Protein AF-A0A1Y0CBQ8-F1 (afdb_monomer)

Structure (mmCIF, N/CA/C/O backbone):
data_AF-A0A1Y0CBQ8-F1
#
_entry.id   AF-A0A1Y0CBQ8-F1
#
loop_
_atom_site.group_PDB
_atom_site.id
_atom_site.type_symbol
_atom_site.label_atom_id
_atom_site.label_alt_id
_atom_site.label_comp_id
_atom_site.label_asym_id
_atom_site.label_entity_id
_atom_site.label_seq_id
_atom_site.pdbx_PDB_ins_code
_atom_site.Cartn_x
_atom_site.Cartn_y
_atom_site.Cartn_z
_atom_site.occupancy
_atom_site.B_iso_or_equiv
_atom_site.auth_seq_id
_atom_site.auth_comp_id
_atom_site.auth_asym_id
_atom_site.auth_atom_id
_atom_site.pdbx_PDB_model_num
ATOM 1 N N . MET A 1 1 ? -32.788 -33.134 139.246 1.00 42.62 1 MET A N 1
ATOM 2 C CA . MET A 1 1 ? -31.757 -33.935 138.553 1.00 42.62 1 MET A CA 1
ATOM 3 C C . MET A 1 1 ? -32.068 -33.862 137.052 1.00 42.62 1 MET A C 1
ATOM 5 O O . MET A 1 1 ? -32.848 -34.659 136.565 1.00 42.62 1 MET A O 1
ATOM 9 N N . THR A 1 2 ? -31.920 -32.692 136.417 1.00 48.72 2 THR A N 1
ATOM 10 C CA . THR A 1 2 ? -30.769 -32.247 135.588 1.00 48.72 2 THR A CA 1
ATOM 11 C C . THR A 1 2 ? -30.453 -33.181 134.414 1.00 48.72 2 THR A C 1
ATOM 13 O O . THR A 1 2 ? -29.725 -34.152 134.584 1.00 48.72 2 THR A O 1
ATOM 16 N N . ASN A 1 3 ? -30.961 -32.842 133.225 1.00 46.06 3 ASN A N 1
ATOM 17 C CA . ASN A 1 3 ? -30.501 -33.356 131.930 1.00 46.06 3 ASN A CA 1
ATOM 18 C C . ASN A 1 3 ? -29.882 -32.155 131.169 1.00 46.06 3 ASN A C 1
ATOM 20 O O . ASN A 1 3 ? -30.511 -31.091 131.182 1.00 46.06 3 ASN A O 1
ATOM 24 N N . PRO A 1 4 ? -28.661 -32.235 130.606 1.00 65.94 4 PRO A N 1
ATOM 25 C CA . PRO A 1 4 ? -27.958 -31.065 130.074 1.00 65.94 4 PRO A CA 1
ATOM 26 C C . PRO A 1 4 ? -28.377 -30.721 128.628 1.00 65.94 4 PRO A C 1
ATOM 28 O O . PRO A 1 4 ? -28.855 -31.594 127.902 1.00 65.94 4 PRO A O 1
ATOM 31 N N . PRO A 1 5 ? -28.190 -29.465 128.175 1.00 56.53 5 PRO A N 1
ATOM 32 C CA . PRO A 1 5 ? -28.502 -29.062 126.806 1.00 56.53 5 PRO A CA 1
ATOM 33 C C . PRO A 1 5 ? -27.445 -29.572 125.811 1.00 56.53 5 PRO A C 1
ATOM 35 O O . PRO A 1 5 ? -26.252 -29.280 125.932 1.00 56.53 5 PRO A O 1
ATOM 38 N N . GLY A 1 6 ? -27.895 -30.325 124.805 1.00 56.72 6 GLY A N 1
ATOM 39 C CA . GLY A 1 6 ? -27.060 -30.796 123.701 1.00 56.72 6 GLY A CA 1
ATOM 40 C C . GLY A 1 6 ? -26.552 -29.639 122.838 1.00 56.72 6 GLY A C 1
ATOM 41 O O . GLY A 1 6 ? -27.334 -28.829 122.346 1.00 56.72 6 GLY A O 1
ATOM 42 N N . HIS A 1 7 ? -25.233 -29.571 122.660 1.00 60.69 7 HIS A N 1
ATOM 43 C CA . HIS A 1 7 ? -24.574 -28.690 121.698 1.00 60.69 7 HIS A CA 1
ATOM 44 C C . HIS A 1 7 ? -24.676 -29.299 120.293 1.00 60.69 7 HIS A C 1
ATOM 46 O O . HIS A 1 7 ? -24.207 -30.416 120.077 1.00 60.69 7 HIS A O 1
ATOM 52 N N . TYR A 1 8 ? -25.239 -28.565 119.332 1.00 65.19 8 TYR A N 1
ATOM 53 C CA . TYR A 1 8 ? -25.130 -28.908 117.911 1.00 65.19 8 TYR A CA 1
ATOM 54 C C . TYR A 1 8 ? -23.895 -28.224 117.300 1.00 65.19 8 TYR A C 1
ATOM 56 O O . TYR A 1 8 ? -23.675 -27.040 117.566 1.00 65.19 8 TYR A O 1
ATOM 64 N N . PRO A 1 9 ? -23.088 -28.921 116.479 1.00 73.06 9 PRO A N 1
ATOM 65 C CA . PRO A 1 9 ? -22.001 -28.289 115.737 1.00 73.06 9 PRO A CA 1
ATOM 66 C C . PRO A 1 9 ? -22.543 -27.430 114.576 1.00 73.06 9 PRO A C 1
ATOM 68 O O . PRO A 1 9 ? -23.623 -27.720 114.051 1.00 73.06 9 PRO A O 1
ATOM 71 N N . PRO A 1 10 ? -21.814 -26.382 114.147 1.00 73.44 10 PRO A N 1
ATOM 72 C CA . PRO A 1 10 ? -22.221 -25.564 113.01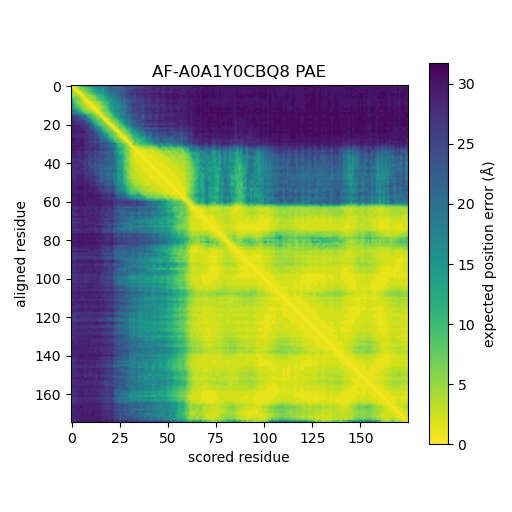0 1.00 73.44 10 PRO A CA 1
ATOM 73 C C . PRO A 1 10 ? -22.143 -26.357 111.691 1.00 73.44 10 PRO A C 1
ATOM 75 O O . PRO A 1 10 ? -21.278 -27.226 111.543 1.00 73.44 10 PRO A O 1
ATOM 78 N N . PRO A 1 11 ? -23.024 -26.065 110.716 1.00 74.31 11 PRO A N 1
ATOM 79 C CA . PRO A 1 11 ? -23.009 -26.729 109.418 1.00 74.31 11 PRO A CA 1
ATOM 80 C C . PRO A 1 11 ? -21.751 -26.364 108.602 1.00 74.31 11 PRO A C 1
ATOM 82 O O . PRO A 1 11 ? -21.227 -25.255 108.740 1.00 74.31 11 PRO A O 1
ATOM 85 N N . PRO A 1 12 ? -21.264 -27.271 107.735 1.00 71.12 12 PRO A N 1
ATOM 86 C CA . PRO A 1 12 ? -20.087 -27.029 106.905 1.00 71.12 12 PRO A CA 1
ATOM 87 C C . PRO A 1 12 ? -20.349 -25.937 105.849 1.00 71.12 12 PRO A C 1
ATOM 89 O O . PRO A 1 12 ? -21.467 -25.841 105.333 1.00 71.12 12 PRO A O 1
ATOM 92 N N . PRO A 1 13 ? -19.336 -25.126 105.483 1.00 63.75 13 PRO A N 1
ATOM 93 C CA . PRO A 1 13 ? -19.484 -24.125 104.433 1.00 63.75 13 PRO A CA 1
ATOM 94 C C . PRO A 1 13 ? -19.727 -24.800 103.078 1.00 63.75 13 PRO A C 1
ATOM 96 O O . PRO A 1 13 ? -19.033 -25.748 102.706 1.00 63.75 13 PRO A O 1
ATOM 99 N N . GLN A 1 14 ? -20.722 -24.308 102.337 1.00 63.41 14 GLN A N 1
ATOM 100 C CA . GLN A 1 14 ? -21.004 -24.795 100.988 1.00 63.41 14 GLN A CA 1
ATOM 101 C C . GLN A 1 14 ? -19.928 -24.307 100.006 1.00 63.41 14 GLN A C 1
ATOM 103 O O . GLN A 1 14 ? -19.569 -23.126 100.040 1.00 63.41 14 GLN A O 1
ATOM 108 N N . PRO A 1 15 ? -19.406 -25.181 99.128 1.00 53.81 15 PRO A N 1
ATOM 109 C CA . PRO A 1 15 ? -18.443 -24.790 98.116 1.00 53.81 15 PRO A CA 1
ATOM 110 C C . PRO A 1 15 ? -19.165 -24.197 96.896 1.00 53.81 15 PRO A C 1
ATOM 112 O O . PRO A 1 15 ? -20.266 -24.619 96.556 1.00 53.81 15 PRO A O 1
ATOM 115 N N . TYR A 1 16 ? -18.473 -23.287 96.210 1.00 55.16 16 TYR A N 1
ATOM 116 C CA . TYR A 1 16 ? -18.811 -22.648 94.930 1.00 55.16 16 TYR A CA 1
ATOM 117 C C . TYR A 1 16 ? -19.678 -21.382 94.954 1.00 55.16 16 TYR A C 1
ATOM 119 O O . TYR A 1 16 ? -20.855 -21.363 94.606 1.00 55.16 16 TYR A O 1
ATOM 127 N N . SER A 1 17 ? -18.977 -20.265 95.145 1.00 55.75 17 SER A N 1
ATOM 128 C CA . SER A 1 17 ? -19.042 -19.163 94.184 1.00 55.75 17 SER A CA 1
ATOM 129 C C . SER A 1 17 ? -18.701 -19.692 92.780 1.00 55.75 17 SER A C 1
ATOM 131 O O . SER A 1 17 ? -17.581 -20.141 92.553 1.00 55.75 17 SER A O 1
ATOM 133 N N . ALA A 1 18 ? -19.646 -19.645 91.845 1.00 51.25 18 ALA A N 1
ATOM 134 C CA . ALA A 1 18 ? -19.373 -19.692 90.408 1.00 51.25 18 ALA A CA 1
ATOM 135 C C . ALA A 1 18 ? -20.158 -18.531 89.784 1.00 51.25 18 ALA A C 1
ATOM 137 O O . ALA A 1 18 ? -21.381 -18.555 89.726 1.00 51.25 18 ALA A O 1
ATOM 138 N N . GLU A 1 19 ? -19.538 -17.367 89.663 1.00 44.97 19 GLU A N 1
ATOM 139 C CA . GLU A 1 19 ? -18.725 -16.936 88.521 1.00 44.97 19 GLU A CA 1
ATOM 140 C C . GLU A 1 19 ? -19.579 -16.099 87.566 1.00 44.97 19 GLU A C 1
ATOM 142 O O . GLU A 1 19 ? -20.657 -16.485 87.116 1.00 44.97 19 GLU A O 1
ATOM 147 N N . SER A 1 20 ? -19.092 -14.884 87.357 1.00 52.38 20 SER A N 1
ATOM 148 C CA . SER A 1 20 ? -19.670 -13.803 86.577 1.00 52.38 20 SER A CA 1
ATOM 149 C C . SER A 1 20 ? -20.229 -14.270 85.234 1.00 52.38 20 SER A C 1
ATOM 151 O O . SER A 1 20 ? -19.598 -15.012 84.479 1.00 52.38 20 SER A O 1
ATOM 153 N N . GLY A 1 21 ? -21.426 -13.770 84.920 1.00 45.53 21 GLY A N 1
ATOM 154 C CA . GLY A 1 21 ? -22.077 -13.960 83.634 1.00 45.53 21 GLY A CA 1
ATOM 155 C C . GLY A 1 21 ? -21.115 -13.691 82.481 1.00 45.53 21 GLY A C 1
ATOM 156 O O . GLY A 1 21 ? -20.672 -12.564 82.254 1.00 45.53 21 GLY A O 1
ATOM 157 N N . ARG A 1 22 ? -20.811 -14.745 81.725 1.00 48.84 22 ARG A N 1
ATOM 158 C CA . ARG A 1 22 ? -20.214 -14.624 80.401 1.00 48.84 22 ARG A CA 1
ATOM 159 C C . ARG A 1 22 ? -21.238 -13.913 79.523 1.00 48.84 22 ARG A C 1
ATOM 161 O O . ARG A 1 22 ? -22.195 -14.532 79.062 1.00 48.84 22 ARG A O 1
ATOM 168 N N . PHE A 1 23 ? -21.051 -12.616 79.294 1.00 54.88 23 PHE A N 1
ATOM 169 C CA . PHE A 1 23 ? -21.716 -11.933 78.193 1.00 54.88 23 PHE A CA 1
ATOM 170 C C . PHE A 1 23 ? -21.270 -12.627 76.908 1.00 54.88 23 PHE A C 1
ATOM 172 O O . PHE A 1 23 ? -20.135 -12.462 76.462 1.00 54.88 23 PHE A O 1
ATOM 179 N N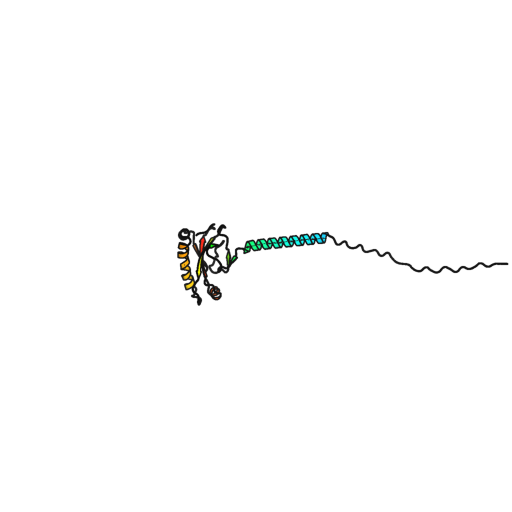 . ALA A 1 24 ? -22.145 -13.457 76.344 1.00 57.66 24 ALA A N 1
ATOM 180 C CA . ALA A 1 24 ? -21.944 -14.004 75.018 1.00 57.66 24 ALA A CA 1
ATOM 181 C C . ALA A 1 24 ? -21.765 -12.822 74.058 1.00 57.66 24 ALA A C 1
ATOM 183 O O . ALA A 1 24 ? -22.679 -12.015 73.869 1.00 57.66 24 ALA A O 1
ATOM 184 N N . SER A 1 25 ? -20.571 -12.682 73.485 1.00 60.00 25 SER A N 1
ATOM 185 C CA . SER A 1 25 ? -20.324 -11.723 72.420 1.00 60.00 25 SER A CA 1
ATOM 186 C C . SER A 1 25 ? -21.266 -12.059 71.263 1.00 60.00 25 SER A C 1
ATOM 188 O O . SER A 1 25 ? -21.217 -13.147 70.690 1.00 60.00 25 SER A O 1
ATOM 190 N N . GLN A 1 26 ? -22.179 -11.135 70.953 1.00 58.09 26 GLN A N 1
ATOM 191 C CA . GLN A 1 26 ? -23.097 -11.271 69.825 1.00 58.09 26 GLN A CA 1
ATOM 192 C C . GLN A 1 26 ? -22.279 -11.554 68.550 1.00 58.09 26 GLN A C 1
ATOM 194 O O . GLN A 1 26 ? -21.336 -10.808 68.258 1.00 58.09 26 GLN A O 1
ATOM 199 N N . PRO A 1 27 ? -22.600 -12.605 67.775 1.00 53.97 27 PRO A N 1
ATOM 200 C CA . PRO A 1 27 ? -21.877 -12.896 66.548 1.00 53.97 27 PRO A CA 1
ATOM 201 C C . PRO A 1 27 ? -22.067 -11.723 65.580 1.00 53.97 27 PRO A C 1
ATOM 203 O O . PRO A 1 27 ? -23.192 -11.397 65.200 1.00 53.97 27 PRO A O 1
ATOM 206 N N . LYS A 1 28 ? -20.970 -11.065 65.172 1.00 60.00 28 LYS A N 1
ATOM 207 C CA . LYS A 1 28 ? -21.001 -10.016 64.138 1.00 60.00 28 LYS A CA 1
ATOM 208 C C . LYS A 1 28 ? -21.639 -10.597 62.870 1.00 60.00 28 LYS A C 1
ATOM 210 O O . LYS A 1 28 ? -21.018 -11.383 62.154 1.00 60.00 28 LYS A O 1
ATOM 215 N N . LYS A 1 29 ? -22.884 -10.202 62.592 1.00 59.34 29 LYS A N 1
ATOM 216 C CA . LYS A 1 29 ? -23.650 -10.560 61.392 1.00 59.34 29 LYS A CA 1
ATOM 217 C C . LYS A 1 29 ? -22.868 -10.088 60.157 1.00 59.34 29 LYS A C 1
ATOM 219 O O . LYS A 1 29 ? -22.865 -8.898 59.853 1.00 59.34 29 LYS A O 1
ATOM 224 N N . LYS A 1 30 ? -22.160 -10.997 59.467 1.00 58.84 30 LYS A N 1
ATOM 225 C CA . LYS A 1 30 ? -21.485 -10.711 58.183 1.00 58.84 30 LYS A CA 1
ATOM 226 C C . LYS A 1 30 ? -22.532 -10.149 57.215 1.00 58.84 30 LYS A C 1
ATOM 228 O O . LYS A 1 30 ? -23.443 -10.874 56.818 1.00 58.84 30 LYS A O 1
ATOM 233 N N . SER A 1 31 ? -22.451 -8.855 56.900 1.00 64.81 31 SER A N 1
ATOM 234 C CA . SER A 1 31 ? -23.509 -8.165 56.162 1.00 64.81 31 SER A CA 1
ATOM 235 C C . SER A 1 31 ? -23.576 -8.679 54.719 1.00 64.81 31 SER A C 1
ATOM 237 O O . SER A 1 31 ? -22.584 -8.705 53.990 1.00 64.81 31 SER A O 1
ATOM 239 N N . SER A 1 32 ? -24.766 -9.107 54.292 1.00 68.00 32 SER A N 1
ATOM 240 C CA . SER A 1 32 ? -25.062 -9.441 52.892 1.00 68.00 32 SER A CA 1
ATOM 241 C C . SER A 1 32 ? -24.816 -8.251 51.961 1.00 68.00 32 SER A C 1
ATOM 243 O O . SER A 1 32 ? -24.505 -8.449 50.791 1.00 68.00 32 SER A O 1
ATOM 245 N N . ALA A 1 33 ? -24.880 -7.029 52.498 1.00 77.50 33 ALA A N 1
ATOM 246 C CA . ALA A 1 33 ? -24.547 -5.790 51.808 1.00 77.50 33 ALA A CA 1
ATOM 247 C C . ALA A 1 33 ? -23.116 -5.794 51.252 1.00 77.50 33 ALA A C 1
ATOM 249 O O . ALA A 1 33 ? -22.924 -5.379 50.118 1.00 77.50 33 ALA A O 1
ATOM 250 N N . LEU A 1 34 ? -22.128 -6.336 51.979 1.00 83.50 34 LEU A N 1
ATOM 251 C CA . LEU A 1 34 ? -20.758 -6.428 51.462 1.00 83.50 34 LEU A CA 1
ATOM 252 C C . LEU A 1 34 ? -20.675 -7.365 50.247 1.00 83.50 34 LEU A C 1
ATOM 254 O O . LEU A 1 34 ? -19.961 -7.073 49.295 1.00 83.50 34 LEU A O 1
ATOM 258 N N . LYS A 1 35 ? -21.445 -8.463 50.241 1.00 88.31 35 LYS A N 1
ATOM 259 C CA . LYS A 1 35 ? -21.518 -9.369 49.084 1.00 88.31 35 LYS A CA 1
ATOM 260 C C . LYS A 1 35 ? -22.161 -8.684 47.880 1.00 88.31 35 LYS A C 1
ATOM 262 O O . LYS A 1 35 ? -21.628 -8.787 46.785 1.00 88.31 35 LYS A O 1
ATOM 267 N N . TRP A 1 36 ? -23.260 -7.959 48.086 1.00 91.06 36 TRP A N 1
ATOM 268 C CA . TRP A 1 36 ? -23.915 -7.202 47.017 1.00 91.06 36 TRP A CA 1
ATOM 269 C C . TRP A 1 36 ? -23.030 -6.080 46.472 1.00 91.06 36 TRP A C 1
ATOM 271 O O . TRP A 1 36 ? -22.944 -5.930 45.260 1.00 91.06 36 TRP A O 1
ATOM 281 N N . ILE A 1 37 ? -22.304 -5.361 47.335 1.00 92.31 37 ILE A N 1
ATOM 282 C CA . ILE A 1 37 ? -21.330 -4.344 46.916 1.00 92.31 37 ILE A CA 1
ATOM 283 C C . ILE A 1 37 ? -20.237 -4.977 46.056 1.00 92.31 37 ILE A C 1
ATOM 285 O O . ILE A 1 37 ? -19.952 -4.457 44.986 1.00 92.31 37 ILE A O 1
ATOM 289 N N . LEU A 1 38 ? -19.665 -6.113 46.471 1.00 93.38 38 LEU A N 1
ATOM 290 C CA . LEU A 1 38 ? -18.634 -6.809 45.694 1.00 93.38 38 LEU A CA 1
ATOM 291 C C . LEU A 1 38 ? -19.162 -7.346 44.356 1.00 93.38 38 LEU A C 1
ATOM 293 O O . LEU A 1 38 ? -18.449 -7.268 43.361 1.00 93.38 38 LEU A O 1
ATOM 297 N N . ILE A 1 39 ? -20.402 -7.846 44.308 1.00 94.50 39 ILE A N 1
ATOM 298 C CA . ILE A 1 39 ? -21.045 -8.286 43.058 1.00 94.50 39 ILE A CA 1
ATOM 299 C C . ILE A 1 39 ? -21.240 -7.097 42.116 1.00 94.50 39 ILE A C 1
ATOM 301 O O . ILE A 1 39 ? -20.870 -7.185 40.951 1.00 94.50 39 ILE A O 1
ATOM 305 N N . VAL A 1 40 ? -21.769 -5.976 42.610 1.00 95.62 40 VAL A N 1
ATOM 306 C CA . VAL A 1 40 ? -21.955 -4.763 41.800 1.00 95.62 40 VAL A CA 1
ATOM 307 C C . VAL A 1 40 ? -20.609 -4.239 41.303 1.00 95.62 40 VAL A C 1
ATOM 309 O O . VAL A 1 40 ? -20.482 -3.946 40.120 1.00 95.62 40 VAL A O 1
ATOM 312 N N . LEU A 1 41 ? -19.585 -4.193 42.159 1.00 95.81 41 LEU A N 1
ATOM 313 C CA . LEU A 1 41 ? -18.227 -3.803 41.767 1.00 95.81 41 LEU A CA 1
ATOM 314 C C . LEU A 1 41 ? -17.666 -4.722 40.679 1.00 95.81 41 LEU A C 1
ATOM 316 O O . LEU A 1 41 ? -17.146 -4.232 39.683 1.00 95.81 41 LEU A O 1
ATOM 320 N N . ALA A 1 42 ? -17.814 -6.040 40.831 1.00 95.50 42 ALA A N 1
ATOM 321 C CA . ALA A 1 42 ? -17.372 -7.004 39.831 1.00 95.50 42 ALA A CA 1
ATOM 322 C C . ALA A 1 42 ? -18.103 -6.813 38.493 1.00 95.50 42 ALA A C 1
ATOM 324 O O . ALA A 1 42 ? -17.460 -6.795 37.449 1.00 95.50 42 ALA A O 1
ATOM 325 N N . VAL A 1 43 ? -19.423 -6.604 38.514 1.00 96.62 43 VAL A N 1
ATOM 326 C CA . VAL A 1 43 ? -20.213 -6.331 37.303 1.00 96.62 43 VAL A CA 1
ATOM 327 C C . VAL A 1 43 ? -19.765 -5.030 36.640 1.00 96.62 43 VAL A C 1
ATOM 329 O O . VAL A 1 43 ? -19.546 -5.016 35.434 1.00 96.62 43 VAL A O 1
ATOM 332 N N . VAL A 1 44 ? -19.563 -3.955 37.406 1.00 97.19 44 VAL A N 1
ATOM 333 C CA . VAL A 1 44 ? -19.081 -2.669 36.878 1.00 97.19 44 VAL A CA 1
ATOM 334 C C . VAL A 1 44 ? -17.702 -2.819 36.238 1.00 97.19 44 VAL A C 1
ATOM 336 O O . VAL A 1 44 ? -17.488 -2.313 35.140 1.00 97.19 44 VAL A O 1
ATOM 339 N N . VAL A 1 45 ? -16.784 -3.553 36.874 1.00 97.06 45 VAL A N 1
ATOM 340 C CA . VAL A 1 45 ? -15.456 -3.831 36.310 1.00 97.06 45 VAL A CA 1
ATOM 341 C C . VAL A 1 45 ? -15.573 -4.630 35.012 1.00 97.06 45 VAL A C 1
ATOM 343 O O . VAL A 1 45 ? -14.952 -4.261 34.022 1.00 97.06 45 VAL A O 1
ATOM 346 N N . VAL A 1 46 ? -16.400 -5.677 34.974 1.00 97.19 46 VAL A N 1
ATOM 347 C CA . VAL A 1 46 ? -16.616 -6.479 33.758 1.00 97.19 46 VAL A CA 1
ATOM 348 C C . VAL A 1 46 ? -17.201 -5.629 32.630 1.00 97.19 46 VAL A C 1
ATOM 350 O O . VAL A 1 46 ? -16.722 -5.710 31.502 1.00 97.19 46 VAL A O 1
ATOM 353 N N . VAL A 1 47 ? -18.188 -4.778 32.921 1.00 97.31 47 VAL A N 1
ATOM 354 C CA . VAL A 1 47 ? -18.785 -3.866 31.933 1.00 97.31 47 VAL A CA 1
ATOM 355 C C . VAL A 1 47 ? -17.758 -2.854 31.430 1.00 97.31 47 VAL A C 1
ATOM 357 O O . VAL A 1 47 ? -17.660 -2.644 30.224 1.00 97.31 47 VAL A O 1
ATOM 360 N N . ALA A 1 48 ? -16.954 -2.265 32.318 1.00 96.50 48 ALA A N 1
ATOM 361 C CA . ALA A 1 48 ? -15.902 -1.327 31.935 1.00 96.50 48 ALA A CA 1
ATOM 362 C C . ALA A 1 48 ? -14.837 -1.992 31.048 1.00 96.50 48 ALA A C 1
ATOM 364 O O . ALA A 1 48 ? -14.437 -1.422 30.035 1.00 96.50 48 ALA A O 1
ATOM 365 N N . VAL A 1 49 ? -14.424 -3.220 31.379 1.00 96.62 49 VAL A N 1
ATOM 366 C CA . VAL A 1 49 ? -13.480 -4.005 30.571 1.00 96.62 49 VAL A CA 1
ATOM 367 C C . VAL A 1 49 ? -14.086 -4.367 29.215 1.00 96.62 49 VAL A C 1
ATOM 369 O O . VAL A 1 49 ? -13.415 -4.221 28.197 1.00 96.62 49 VAL A O 1
ATOM 372 N N . ALA A 1 50 ? -15.352 -4.785 29.168 1.00 95.56 50 ALA A N 1
ATOM 373 C CA . ALA A 1 50 ? -16.039 -5.100 27.917 1.00 95.56 50 ALA A CA 1
ATOM 374 C C . ALA A 1 50 ? -16.187 -3.865 27.015 1.00 95.56 50 ALA A C 1
ATOM 376 O O . ALA A 1 50 ? -15.944 -3.951 25.814 1.00 95.56 50 ALA A O 1
ATOM 377 N N . ALA A 1 51 ? -16.523 -2.707 27.590 1.00 94.00 51 ALA A N 1
ATOM 378 C CA . ALA A 1 51 ? -16.594 -1.444 26.865 1.00 94.00 51 ALA A CA 1
ATOM 379 C C . ALA A 1 51 ? -15.218 -1.022 26.330 1.00 94.00 51 ALA A C 1
ATOM 381 O O . ALA A 1 51 ? -15.099 -0.675 25.158 1.00 94.00 51 ALA A O 1
ATOM 382 N N . ALA A 1 52 ? -14.166 -1.114 27.149 1.00 91.12 52 ALA A N 1
ATOM 383 C CA . ALA A 1 52 ? -12.799 -0.820 26.724 1.00 91.12 52 ALA A CA 1
ATOM 384 C C . ALA A 1 52 ? -12.330 -1.767 25.610 1.00 91.12 52 ALA A C 1
ATOM 386 O O . ALA A 1 52 ? -11.744 -1.313 24.631 1.00 91.12 52 ALA A O 1
ATOM 387 N N . ALA A 1 53 ? -12.637 -3.063 25.716 1.00 89.25 53 ALA A N 1
ATOM 388 C CA . ALA A 1 53 ? -12.353 -4.033 24.667 1.00 89.25 53 A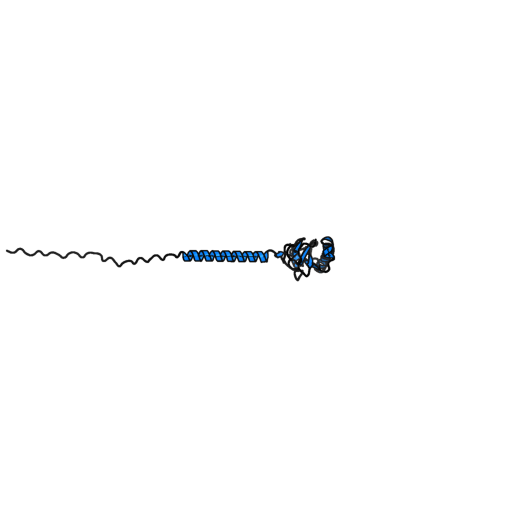LA A CA 1
ATOM 389 C C . ALA A 1 53 ? -13.115 -3.693 23.379 1.00 89.25 53 ALA A C 1
ATOM 391 O O . ALA A 1 53 ? -12.511 -3.677 22.314 1.00 89.25 53 ALA A O 1
ATOM 392 N N . ALA A 1 54 ? -14.407 -3.364 23.455 1.00 88.06 54 ALA A N 1
ATOM 393 C CA . ALA A 1 54 ? -15.191 -2.963 22.288 1.00 88.06 54 ALA A CA 1
ATOM 394 C C . ALA A 1 54 ? -14.611 -1.713 21.609 1.00 88.06 54 ALA A C 1
ATOM 396 O O . ALA A 1 54 ? -14.418 -1.725 20.398 1.00 88.06 54 ALA A O 1
ATOM 397 N N . VAL A 1 55 ? -14.265 -0.674 22.377 1.00 81.44 55 VAL A N 1
ATOM 398 C CA . VAL A 1 55 ? -13.602 0.535 21.857 1.00 81.44 55 VAL A CA 1
ATOM 399 C C . VAL A 1 55 ? -12.259 0.188 21.217 1.00 81.44 55 VAL A C 1
ATOM 401 O O . VAL A 1 55 ? -12.002 0.608 20.095 1.00 81.44 55 VAL A O 1
ATOM 404 N N . TYR A 1 56 ? -11.434 -0.625 21.880 1.00 78.19 56 TYR A N 1
ATOM 405 C CA . TYR A 1 56 ? -10.156 -1.084 21.336 1.00 78.19 56 TYR A CA 1
ATOM 406 C C . TYR A 1 56 ? -10.342 -1.818 20.007 1.00 78.19 56 TYR A C 1
ATOM 408 O O . TYR A 1 56 ? -9.689 -1.482 19.026 1.00 78.19 56 TYR A O 1
ATOM 416 N N . TYR A 1 57 ? -11.275 -2.770 19.937 1.00 76.00 57 TYR A N 1
ATOM 417 C CA . TYR A 1 57 ? -11.575 -3.468 18.693 1.00 76.00 57 TYR A CA 1
ATOM 418 C C . TYR A 1 57 ? -12.044 -2.500 17.610 1.00 76.00 57 TYR A C 1
ATOM 420 O O . TYR A 1 57 ? -11.562 -2.607 16.495 1.00 76.00 57 TYR A O 1
ATOM 428 N N . LEU A 1 58 ? -12.927 -1.548 17.913 1.00 71.25 58 LEU A N 1
ATOM 429 C CA . LEU A 1 58 ? -13.406 -0.568 16.932 1.00 71.25 58 LEU A CA 1
ATOM 430 C C . LEU A 1 58 ? -12.290 0.340 16.394 1.00 71.25 58 LEU A C 1
ATOM 432 O O . LEU A 1 58 ? -12.331 0.693 15.225 1.00 71.25 58 LEU A O 1
ATOM 436 N N . VAL A 1 59 ? -11.293 0.686 17.211 1.00 65.06 59 VAL A N 1
ATOM 437 C CA . VAL A 1 59 ? -10.153 1.520 16.790 1.00 65.06 59 VAL A CA 1
ATOM 438 C C . VAL A 1 59 ? -9.089 0.704 16.042 1.00 65.06 59 VAL A C 1
ATOM 440 O O . VAL A 1 59 ? -8.465 1.207 15.112 1.00 65.06 59 VAL A O 1
ATOM 443 N N . ASN A 1 60 ? -8.877 -0.561 16.418 1.00 63.12 60 ASN A N 1
ATOM 444 C CA . ASN A 1 60 ? -7.802 -1.400 15.879 1.00 63.12 60 ASN A CA 1
ATOM 445 C C . ASN A 1 60 ? -8.210 -2.322 14.720 1.00 63.12 60 ASN A C 1
ATOM 447 O O . ASN A 1 60 ? -7.321 -2.959 14.155 1.00 63.12 60 ASN A O 1
ATOM 451 N N . ARG A 1 61 ? -9.500 -2.428 14.360 1.00 63.06 61 ARG A N 1
ATOM 452 C CA . ARG A 1 61 ? -9.976 -3.333 13.285 1.00 63.06 61 ARG A CA 1
ATOM 453 C C . ARG A 1 61 ? -9.255 -3.149 11.956 1.00 63.06 61 ARG A C 1
ATOM 455 O O . ARG A 1 61 ? -9.133 -4.103 11.197 1.00 63.06 61 ARG A O 1
ATOM 462 N N . ASP A 1 62 ? -8.751 -1.951 11.731 1.00 69.25 62 ASP A N 1
ATOM 463 C CA . ASP A 1 62 ? -8.460 -1.471 10.396 1.00 69.25 62 ASP A CA 1
ATOM 464 C C . ASP A 1 62 ? -6.966 -1.182 10.201 1.00 69.25 62 ASP A C 1
ATOM 466 O O . ASP A 1 62 ? -6.586 -0.531 9.243 1.00 69.25 62 ASP A O 1
ATOM 470 N N . SER A 1 63 ? -6.083 -1.631 11.102 1.00 81.50 63 SER A N 1
ATOM 471 C CA . SER A 1 63 ? -4.631 -1.473 10.932 1.00 81.50 63 SER A CA 1
ATOM 472 C C . SER A 1 63 ? -4.038 -2.695 10.232 1.00 81.50 63 SER A C 1
ATOM 474 O O . SER A 1 63 ? -3.866 -3.754 10.837 1.00 81.50 63 SER A O 1
ATOM 476 N N . THR A 1 64 ? -3.717 -2.552 8.947 1.00 87.38 64 THR A N 1
ATOM 477 C CA . THR A 1 64 ? -3.128 -3.617 8.123 1.00 87.38 64 THR A CA 1
ATOM 478 C C . THR A 1 64 ? -1.669 -3.303 7.838 1.00 87.38 64 THR A C 1
ATOM 480 O O . THR A 1 64 ? -1.325 -2.154 7.568 1.00 87.38 64 THR A O 1
ATOM 483 N N . GLN A 1 65 ? -0.788 -4.308 7.880 1.00 88.19 65 GLN A N 1
ATOM 484 C CA . GLN A 1 65 ? 0.603 -4.103 7.473 1.00 88.19 65 GLN A CA 1
ATOM 485 C C . GLN A 1 65 ? 0.653 -3.616 6.023 1.00 88.19 65 GLN A C 1
ATOM 487 O O . GLN A 1 65 ? 0.009 -4.191 5.147 1.00 88.19 65 GLN A O 1
ATOM 492 N N . ALA A 1 66 ? 1.460 -2.593 5.759 1.00 87.94 66 ALA A N 1
ATOM 493 C CA . ALA A 1 66 ? 1.598 -1.993 4.431 1.00 87.94 66 ALA A CA 1
ATOM 494 C C . ALA A 1 66 ? 2.008 -3.012 3.349 1.00 87.94 66 ALA A C 1
ATOM 496 O O . ALA A 1 66 ? 1.653 -2.864 2.185 1.00 87.94 66 ALA A O 1
ATOM 497 N N . THR A 1 67 ? 2.713 -4.075 3.740 1.00 87.06 67 THR A N 1
ATOM 498 C CA . THR A 1 67 ? 3.142 -5.181 2.869 1.00 87.06 67 THR A CA 1
ATOM 499 C C . THR A 1 67 ? 2.075 -6.261 2.659 1.00 87.06 67 THR A C 1
ATOM 501 O O . THR A 1 67 ? 2.281 -7.170 1.862 1.00 87.06 67 THR A O 1
ATOM 504 N N . GLN A 1 68 ? 0.957 -6.209 3.388 1.00 89.50 68 GLN A N 1
ATOM 505 C CA . GLN A 1 68 ? -0.099 -7.228 3.362 1.00 89.50 68 GLN A CA 1
ATOM 506 C C . GLN A 1 68 ? -1.385 -6.773 2.672 1.00 89.50 68 GLN A C 1
ATOM 508 O O . GLN A 1 68 ? -2.284 -7.600 2.499 1.00 89.50 68 GLN A O 1
ATOM 513 N N . VAL A 1 69 ? -1.478 -5.501 2.282 1.00 93.38 69 VAL A N 1
ATOM 514 C CA . VAL A 1 69 ? -2.613 -5.011 1.495 1.00 93.38 69 VAL A CA 1
ATOM 515 C C . VAL A 1 69 ? -2.663 -5.680 0.128 1.00 93.38 69 VAL A C 1
ATOM 517 O O . VAL A 1 69 ? -1.640 -6.028 -0.466 1.00 93.38 69 VAL A O 1
ATOM 520 N N . LYS A 1 70 ? -3.876 -5.871 -0.371 1.00 95.31 70 LYS A N 1
ATOM 521 C CA . LYS A 1 70 ? -4.172 -6.603 -1.599 1.00 95.31 70 LYS A CA 1
ATOM 522 C C . LYS A 1 70 ? -4.962 -5.728 -2.551 1.00 95.31 70 LYS A C 1
ATOM 524 O O . LYS A 1 70 ? -5.585 -4.752 -2.147 1.00 95.31 70 LYS A O 1
ATOM 529 N N . VAL A 1 71 ? -4.964 -6.112 -3.825 1.00 96.88 71 VAL A N 1
ATOM 530 C CA . VAL A 1 71 ? -5.835 -5.490 -4.828 1.00 96.88 71 VAL A CA 1
ATOM 531 C C . VAL A 1 71 ? -7.285 -5.525 -4.341 1.00 96.88 71 VAL A C 1
ATOM 533 O O . VAL A 1 71 ? -7.782 -6.567 -3.915 1.00 96.88 71 VAL A O 1
ATOM 536 N N . GLY A 1 72 ? -7.940 -4.371 -4.399 1.00 95.06 72 GLY A N 1
ATOM 537 C CA . GLY A 1 72 ? -9.274 -4.125 -3.880 1.00 95.06 72 GLY A CA 1
ATOM 538 C C . GLY A 1 72 ? -9.309 -3.614 -2.436 1.00 95.06 72 GLY A C 1
ATOM 539 O O . GLY A 1 72 ? -10.371 -3.176 -2.007 1.00 95.06 72 GLY A O 1
ATOM 540 N N . ASP A 1 73 ? -8.229 -3.617 -1.662 1.00 96.19 73 ASP A N 1
ATOM 541 C CA . ASP A 1 73 ? -8.288 -3.021 -0.324 1.00 96.19 73 ASP A CA 1
ATOM 542 C C . ASP A 1 73 ? -8.472 -1.500 -0.429 1.00 96.19 73 ASP A C 1
ATOM 544 O O . ASP A 1 73 ? -7.778 -0.828 -1.197 1.00 96.19 73 ASP A O 1
ATOM 548 N N . CYS A 1 74 ? -9.408 -0.956 0.351 1.00 96.62 74 CYS A N 1
ATOM 549 C CA . CYS A 1 74 ? -9.654 0.481 0.428 1.00 96.62 74 CYS A CA 1
ATOM 550 C C . CYS A 1 74 ? -9.020 1.061 1.684 1.00 96.62 74 CYS A C 1
ATOM 552 O O . CYS A 1 74 ? -9.036 0.439 2.742 1.00 96.62 74 CYS A O 1
ATOM 554 N N . LEU A 1 75 ? -8.449 2.253 1.561 1.00 95.50 75 LEU A N 1
ATOM 555 C CA . LEU A 1 75 ? -7.734 2.948 2.617 1.00 95.50 75 LEU A CA 1
ATOM 556 C C . LEU A 1 75 ? -8.552 4.155 3.062 1.00 95.50 75 LEU A C 1
ATOM 558 O O . LEU A 1 75 ? -8.809 5.059 2.259 1.00 95.50 75 LEU A O 1
ATOM 562 N N . GLY A 1 76 ? -8.937 4.188 4.339 1.00 92.88 76 GLY A N 1
ATOM 563 C CA . GLY A 1 76 ? -9.704 5.304 4.902 1.00 92.88 76 GLY A CA 1
ATOM 564 C C . GLY A 1 76 ? -8.946 6.626 4.768 1.00 92.88 76 GLY A C 1
ATOM 565 O O . GLY A 1 76 ? -9.515 7.652 4.396 1.00 92.88 76 GLY A O 1
ATOM 566 N N . GLU A 1 77 ? -7.627 6.563 4.949 1.00 90.69 77 GLU A N 1
ATOM 567 C CA . GLU A 1 77 ? -6.708 7.681 4.774 1.00 90.69 77 GLU A CA 1
ATOM 568 C C . GLU A 1 77 ? -5.478 7.258 3.970 1.00 90.69 77 GLU A C 1
ATOM 570 O O . GLU A 1 77 ? -5.045 6.105 4.009 1.00 90.69 77 GLU A O 1
ATOM 575 N N . VAL A 1 78 ? -4.904 8.211 3.237 1.00 87.94 78 VAL A N 1
ATOM 576 C CA . VAL A 1 78 ? -3.645 8.021 2.515 1.00 87.94 78 VAL A CA 1
ATOM 577 C C . VAL A 1 78 ? -2.522 8.531 3.412 1.00 87.94 78 VAL A C 1
ATOM 579 O O . VAL A 1 78 ? -2.605 9.677 3.852 1.00 87.94 78 VAL A O 1
ATOM 582 N N . PRO A 1 79 ? -1.485 7.729 3.696 1.00 83.62 79 PRO A N 1
ATOM 583 C CA . PRO A 1 79 ? -0.383 8.187 4.528 1.00 83.62 79 PRO A CA 1
ATOM 584 C C . PRO A 1 79 ? 0.391 9.350 3.896 1.00 83.62 79 PRO A C 1
ATOM 586 O O . PRO A 1 79 ? 0.598 9.379 2.684 1.00 83.62 79 PRO A O 1
ATOM 589 N N . ASP A 1 80 ? 0.935 10.239 4.729 1.00 82.69 80 ASP A N 1
ATOM 590 C CA . ASP A 1 80 ? 1.756 11.376 4.275 1.00 82.69 80 ASP A CA 1
ATOM 591 C C . ASP A 1 80 ? 3.098 10.953 3.649 1.00 82.69 80 ASP A C 1
ATOM 593 O O . ASP A 1 80 ? 3.781 11.748 3.003 1.00 82.69 80 ASP A O 1
ATOM 597 N N . SER A 1 81 ? 3.512 9.698 3.856 1.00 84.00 81 SER A N 1
ATOM 598 C CA . SER A 1 81 ? 4.759 9.153 3.323 1.00 84.00 81 SER A CA 1
ATOM 599 C C . SER A 1 81 ? 4.558 7.766 2.725 1.00 84.00 81 SER A C 1
ATOM 601 O O . SER A 1 81 ? 3.761 6.973 3.216 1.00 84.00 81 SER A O 1
ATOM 603 N N . SER A 1 82 ? 5.362 7.430 1.720 1.00 80.12 82 SER A N 1
ATOM 604 C CA . SER A 1 82 ? 5.420 6.092 1.116 1.00 80.12 82 SER A CA 1
ATOM 605 C C . SER A 1 82 ? 6.090 5.034 2.005 1.00 80.12 82 SER A C 1
ATOM 607 O O . SER A 1 82 ? 6.112 3.855 1.657 1.00 80.12 82 SER A O 1
ATOM 609 N N . ARG A 1 83 ? 6.659 5.440 3.150 1.00 82.62 83 ARG A N 1
ATOM 610 C CA . ARG A 1 83 ? 7.424 4.590 4.072 1.00 82.62 83 ARG A CA 1
ATOM 611 C C . ARG A 1 83 ? 6.643 4.382 5.363 1.00 82.62 83 ARG A C 1
ATOM 613 O O . ARG A 1 83 ? 6.959 4.966 6.397 1.00 82.62 83 ARG A O 1
ATOM 620 N N . VAL A 1 84 ? 5.630 3.529 5.301 1.00 85.12 84 VAL A N 1
ATOM 621 C CA . VAL A 1 84 ? 4.786 3.193 6.452 1.00 85.12 84 VAL A CA 1
ATOM 622 C C . VAL A 1 84 ? 4.814 1.705 6.757 1.00 85.12 84 VAL A C 1
ATOM 624 O O . VAL A 1 84 ? 4.981 0.876 5.869 1.00 85.12 84 VAL A O 1
ATOM 627 N N . LEU A 1 85 ? 4.660 1.365 8.037 1.00 85.31 85 LEU A N 1
ATOM 628 C CA . LEU A 1 85 ? 4.560 -0.027 8.485 1.00 85.31 85 LEU A CA 1
ATOM 629 C C . LEU A 1 85 ? 3.120 -0.540 8.432 1.00 85.31 85 LEU A C 1
ATOM 631 O O . LEU A 1 85 ? 2.899 -1.714 8.145 1.00 85.31 85 LEU A O 1
ATOM 635 N N . TYR A 1 86 ? 2.156 0.344 8.685 1.00 88.00 86 TYR A N 1
ATOM 636 C CA . TYR A 1 86 ? 0.735 0.032 8.729 1.00 88.00 86 TYR A CA 1
ATOM 637 C C . TYR A 1 86 ? -0.064 1.086 7.969 1.00 88.00 86 TYR A C 1
ATOM 639 O O . TYR A 1 86 ? 0.339 2.248 7.902 1.00 88.00 86 TYR A O 1
ATOM 647 N N . VAL A 1 87 ? -1.201 0.671 7.425 1.00 91.31 87 VAL A N 1
ATOM 648 C CA . VAL A 1 87 ? -2.196 1.527 6.781 1.00 91.31 87 VAL A CA 1
ATOM 649 C C . VAL A 1 87 ? -3.577 1.244 7.355 1.00 91.31 87 VAL A C 1
ATOM 651 O O . VAL A 1 87 ? -3.838 0.142 7.841 1.00 91.31 87 VAL A O 1
ATOM 654 N N . HIS A 1 88 ? -4.448 2.249 7.293 1.00 91.56 88 HIS A N 1
ATOM 655 C CA . HIS A 1 88 ? -5.822 2.146 7.763 1.00 91.56 88 HIS A CA 1
ATOM 656 C C . HIS A 1 88 ? -6.735 1.625 6.642 1.00 91.56 88 HIS A C 1
ATOM 658 O O . HIS A 1 88 ? -7.075 2.387 5.736 1.00 91.56 88 HIS A O 1
ATOM 664 N N . THR A 1 89 ? -7.099 0.341 6.667 1.00 93.62 89 THR A N 1
ATOM 665 C CA . THR A 1 89 ? -7.968 -0.298 5.670 1.00 93.62 89 THR A CA 1
ATOM 666 C C . THR A 1 89 ? -9.428 -0.316 6.104 1.00 93.62 89 THR A C 1
ATOM 668 O O . THR A 1 89 ? -9.744 -0.644 7.236 1.00 93.62 89 THR A O 1
ATOM 671 N N . VAL A 1 90 ? -10.342 -0.019 5.188 1.00 93.62 90 VAL A N 1
ATOM 672 C CA . VAL A 1 90 ? -11.791 0.007 5.432 1.00 93.62 90 VAL A CA 1
ATOM 673 C C . VAL A 1 90 ? -12.527 -0.780 4.352 1.00 93.62 90 VAL A C 1
ATOM 675 O O . VAL A 1 90 ? -11.988 -1.060 3.278 1.00 93.62 90 VAL A O 1
ATOM 678 N N . THR A 1 91 ? -13.791 -1.133 4.596 1.00 93.50 91 THR A N 1
ATOM 679 C CA . THR A 1 91 ? -14.648 -1.661 3.523 1.00 93.50 91 THR A CA 1
ATOM 680 C C . THR A 1 91 ? -14.909 -0.560 2.498 1.00 93.50 91 THR A C 1
ATOM 682 O O . THR A 1 91 ? -15.247 0.550 2.891 1.00 93.50 91 THR A O 1
ATOM 685 N N . CYS A 1 92 ? -14.833 -0.846 1.200 1.00 95.25 92 CYS A N 1
ATOM 686 C CA . CYS A 1 92 ? -14.976 0.189 0.164 1.00 95.25 92 CYS A CA 1
ATOM 687 C C . CYS A 1 92 ? -16.364 0.853 0.105 1.00 95.25 92 CYS A C 1
ATOM 689 O O . CYS A 1 92 ? -16.502 1.942 -0.444 1.00 95.25 92 CYS A O 1
ATOM 691 N N . ASP A 1 93 ? -17.390 0.242 0.700 1.00 94.44 93 ASP A N 1
ATOM 692 C CA . ASP A 1 93 ? -18.710 0.867 0.855 1.00 94.44 93 ASP A CA 1
ATOM 693 C C . ASP A 1 93 ? -18.711 1.984 1.916 1.00 94.44 93 ASP A C 1
ATOM 695 O O . ASP A 1 93 ? -19.642 2.787 1.985 1.00 94.44 93 ASP A O 1
ATOM 699 N N . GLN A 1 94 ? -17.661 2.064 2.739 1.00 93.75 94 GLN A N 1
ATOM 700 C CA . GLN A 1 94 ? -17.409 3.188 3.635 1.00 93.75 94 GLN A CA 1
ATOM 701 C C . GLN A 1 94 ? -16.604 4.285 2.924 1.00 93.75 94 GLN A C 1
ATOM 703 O O . GLN A 1 94 ? -15.853 3.993 1.989 1.00 93.75 94 GLN A O 1
ATOM 708 N N . PRO A 1 95 ? -16.724 5.550 3.373 1.00 95.19 95 PRO A N 1
ATOM 709 C CA . PRO A 1 95 ? -15.898 6.640 2.871 1.00 95.19 95 PRO A CA 1
ATOM 710 C C . PRO A 1 95 ? -14.401 6.326 2.992 1.00 95.19 95 PRO A C 1
ATOM 712 O O . PRO A 1 95 ? -13.906 6.070 4.087 1.00 95.19 95 PRO A O 1
ATOM 715 N N . HIS A 1 96 ? -13.677 6.377 1.878 1.00 96.00 96 HIS A N 1
ATOM 716 C CA . HIS A 1 96 ? -12.244 6.092 1.817 1.00 96.00 96 HIS A CA 1
ATOM 717 C C . HIS A 1 96 ? -11.541 7.003 0.809 1.00 96.00 96 HIS A C 1
ATOM 719 O O . HIS A 1 96 ? -12.171 7.575 -0.081 1.00 96.00 96 HIS A O 1
ATOM 725 N N . LYS A 1 97 ? -10.227 7.169 0.963 1.00 96.56 97 LYS A N 1
ATOM 726 C CA . LYS A 1 97 ? -9.411 8.065 0.130 1.00 96.56 97 LYS A CA 1
ATOM 727 C C . LYS A 1 97 ? -8.453 7.343 -0.803 1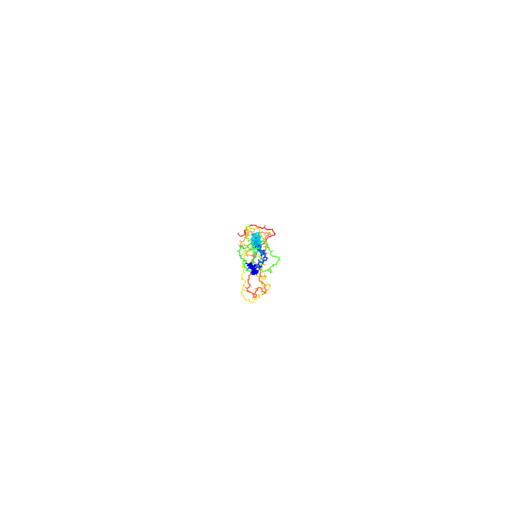.00 96.56 97 LYS A C 1
ATOM 729 O O . LYS A 1 97 ? -7.917 7.996 -1.696 1.00 96.56 97 LYS A O 1
ATOM 734 N N . GLY A 1 98 ? -8.227 6.046 -0.607 1.00 97.19 98 GLY A N 1
ATOM 735 C CA . GLY A 1 98 ? -7.366 5.239 -1.464 1.00 97.19 98 GLY A CA 1
ATOM 736 C C . GLY A 1 98 ? -7.970 3.879 -1.795 1.00 97.19 98 GLY A C 1
ATOM 737 O O . GLY A 1 98 ? -8.681 3.313 -0.974 1.00 97.19 98 GLY A O 1
ATOM 738 N N . GLU A 1 99 ? -7.644 3.334 -2.961 1.00 97.94 99 GLU A N 1
ATOM 739 C CA . GLU A 1 99 ? -7.924 1.943 -3.328 1.00 97.94 99 GLU A CA 1
ATOM 740 C C . GLU A 1 99 ? -6.678 1.316 -3.954 1.00 97.94 99 GLU A C 1
ATOM 742 O O . GLU A 1 99 ? -6.075 1.874 -4.877 1.00 97.94 99 GLU A O 1
ATOM 747 N N . VAL A 1 100 ? -6.278 0.152 -3.444 1.00 97.94 100 VAL A N 1
ATOM 748 C CA . VAL A 1 100 ? -5.187 -0.634 -4.018 1.00 97.94 100 VAL A CA 1
ATOM 749 C C . VAL A 1 100 ? -5.676 -1.274 -5.309 1.00 97.94 100 VAL A C 1
ATOM 751 O O . VAL A 1 100 ? -6.549 -2.136 -5.288 1.00 97.94 100 VAL A O 1
ATOM 754 N N . PHE A 1 101 ? -5.082 -0.905 -6.437 1.00 98.00 101 PHE A N 1
ATOM 755 C CA . PHE A 1 101 ? -5.473 -1.445 -7.743 1.00 98.00 101 PHE A CA 1
ATOM 756 C C . PHE A 1 101 ? -4.426 -2.393 -8.337 1.00 98.00 101 PHE A C 1
ATOM 758 O O . PHE A 1 101 ? -4.712 -3.124 -9.282 1.00 98.00 101 PHE A O 1
ATOM 765 N N . SER A 1 102 ? -3.196 -2.385 -7.813 1.00 98.19 102 SER A N 1
ATOM 766 C CA . SER A 1 102 ? -2.141 -3.298 -8.251 1.00 98.19 102 SER A CA 1
ATOM 767 C C . SER A 1 102 ? -1.121 -3.545 -7.146 1.00 98.19 102 SER A C 1
ATOM 769 O O . SER A 1 102 ? -0.777 -2.639 -6.388 1.00 98.19 102 SER A O 1
ATOM 771 N N . VAL A 1 103 ? -0.621 -4.777 -7.080 1.00 97.69 103 VAL A N 1
ATOM 772 C CA . VAL A 1 103 ? 0.487 -5.188 -6.215 1.00 97.69 103 VAL A CA 1
ATOM 773 C C . VAL A 1 103 ? 1.502 -5.899 -7.097 1.00 97.69 103 VAL A C 1
ATOM 775 O O . VAL A 1 103 ? 1.204 -6.933 -7.693 1.00 97.69 103 VAL A O 1
ATOM 778 N N . LEU A 1 104 ? 2.688 -5.315 -7.210 1.00 96.88 104 LEU A N 1
ATOM 779 C CA . LEU A 1 104 ? 3.768 -5.782 -8.067 1.00 96.88 104 LEU A CA 1
ATOM 780 C C . LEU A 1 104 ? 4.911 -6.319 -7.207 1.00 96.88 104 LEU A C 1
ATOM 782 O O . LEU A 1 104 ? 5.209 -5.777 -6.142 1.00 96.88 104 LEU A O 1
ATOM 786 N N . THR A 1 105 ? 5.585 -7.357 -7.688 1.00 97.00 105 THR A N 1
ATOM 787 C CA . THR A 1 105 ? 6.730 -7.957 -6.995 1.00 97.00 105 THR A CA 1
ATOM 788 C C . THR A 1 105 ? 8.005 -7.694 -7.781 1.00 97.00 105 THR A C 1
ATOM 790 O O . THR A 1 105 ? 8.152 -8.130 -8.925 1.00 97.00 105 THR A O 1
ATOM 793 N N . MET A 1 106 ? 8.940 -6.976 -7.162 1.00 97.62 106 MET A N 1
ATOM 794 C CA . MET A 1 106 ? 10.270 -6.749 -7.714 1.00 97.62 106 MET A CA 1
ATOM 795 C C . MET A 1 106 ? 11.078 -8.056 -7.746 1.00 97.62 106 MET A C 1
ATOM 797 O O . MET A 1 106 ? 10.885 -8.907 -6.876 1.00 97.62 106 MET A O 1
ATOM 801 N N . PRO A 1 107 ? 12.008 -8.219 -8.707 1.00 97.00 107 PRO A N 1
ATOM 802 C CA . PRO A 1 107 ? 12.890 -9.381 -8.744 1.00 97.00 107 PRO A CA 1
ATOM 803 C C . PRO A 1 107 ? 13.693 -9.557 -7.451 1.00 97.00 107 PRO A C 1
ATOM 805 O O . PRO A 1 107 ? 14.112 -8.579 -6.826 1.00 97.00 107 PRO A O 1
ATOM 808 N N . ASP A 1 108 ? 13.951 -10.813 -7.092 1.00 95.06 108 ASP A N 1
ATOM 809 C CA . ASP A 1 108 ? 14.810 -11.157 -5.963 1.00 95.06 108 ASP A CA 1
ATOM 810 C C . ASP A 1 108 ? 16.273 -10.741 -6.181 1.00 95.06 108 ASP A C 1
ATOM 812 O O . ASP A 1 108 ? 16.737 -10.543 -7.305 1.00 95.06 108 ASP A O 1
ATOM 816 N N . GLY A 1 109 ? 17.019 -10.641 -5.078 1.00 96.12 109 GLY A N 1
ATOM 817 C CA . GLY A 1 109 ? 18.444 -10.316 -5.075 1.00 96.12 109 GLY A CA 1
ATOM 818 C C . GLY A 1 109 ? 18.819 -9.254 -4.044 1.00 96.12 109 GLY A C 1
ATOM 819 O O . GLY A 1 109 ? 18.095 -9.012 -3.073 1.00 96.12 109 GLY A O 1
ATOM 820 N N . ASN A 1 110 ? 19.977 -8.626 -4.258 1.00 97.31 110 ASN A N 1
ATOM 821 C CA . ASN A 1 110 ? 20.431 -7.487 -3.460 1.00 97.31 110 ASN A CA 1
ATOM 822 C C . ASN A 1 110 ? 19.539 -6.264 -3.703 1.00 97.31 110 ASN A C 1
ATOM 824 O O . ASN A 1 110 ? 18.962 -6.125 -4.781 1.00 97.31 110 ASN A O 1
ATOM 828 N N . PHE A 1 111 ? 19.460 -5.363 -2.718 1.00 97.69 111 PHE A N 1
ATOM 829 C CA . PHE A 1 111 ? 18.696 -4.125 -2.865 1.00 97.69 111 PHE A CA 1
ATOM 830 C C . PHE A 1 111 ? 19.217 -3.336 -4.080 1.00 97.69 111 PHE A C 1
ATOM 832 O O . PHE A 1 111 ? 20.403 -2.994 -4.109 1.00 97.69 111 PHE A O 1
ATOM 839 N N . PRO A 1 112 ? 18.369 -3.038 -5.081 1.00 97.38 112 PRO A N 1
ATOM 840 C CA . PRO A 1 112 ? 18.822 -2.461 -6.347 1.00 97.38 112 PRO A CA 1
ATOM 841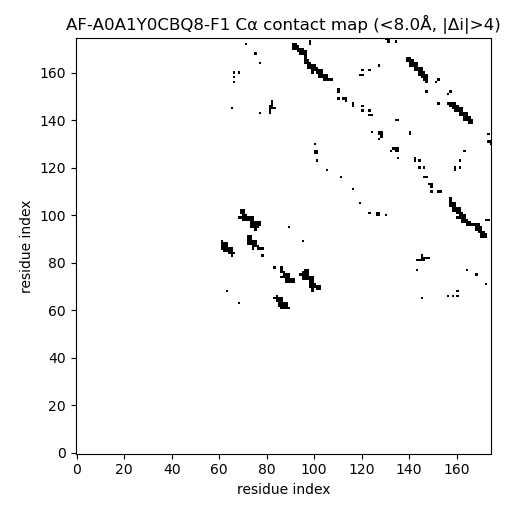 C C . PRO A 1 112 ? 19.113 -0.952 -6.255 1.00 97.38 112 PRO A C 1
ATOM 843 O O . PRO A 1 112 ? 19.528 -0.343 -7.240 1.00 97.38 112 PRO A O 1
ATOM 846 N N . GLY A 1 113 ? 18.897 -0.347 -5.083 1.00 97.69 113 GLY A N 1
ATOM 847 C CA . GLY A 1 113 ? 19.015 1.089 -4.846 1.00 97.69 113 GLY A CA 1
ATOM 848 C C . GLY A 1 113 ? 17.692 1.828 -5.057 1.00 97.69 113 GLY A C 1
ATOM 849 O O . GLY A 1 113 ? 16.848 1.416 -5.856 1.00 97.69 113 GLY A O 1
ATOM 850 N N . ASP A 1 114 ? 17.520 2.954 -4.359 1.00 96.12 114 ASP A N 1
ATOM 851 C CA . ASP A 1 114 ? 16.268 3.722 -4.378 1.00 96.12 114 ASP A CA 1
ATOM 852 C C . ASP A 1 114 ? 15.864 4.154 -5.796 1.00 96.12 114 ASP A C 1
ATOM 854 O O . ASP A 1 114 ? 14.695 4.070 -6.153 1.00 96.12 114 ASP A O 1
ATOM 858 N N . ALA A 1 115 ? 16.818 4.546 -6.647 1.00 97.56 115 ALA A N 1
ATOM 859 C CA . ALA A 1 115 ? 16.525 4.965 -8.021 1.00 97.56 115 ALA A CA 1
ATOM 860 C C . ALA A 1 115 ? 15.874 3.850 -8.862 1.00 97.56 115 ALA A C 1
ATOM 862 O O . ALA A 1 115 ? 14.968 4.114 -9.653 1.00 97.56 115 ALA A O 1
ATOM 863 N N . ALA A 1 116 ? 16.310 2.601 -8.679 1.00 98.00 116 ALA A N 1
ATOM 864 C CA . ALA A 1 116 ? 15.733 1.455 -9.372 1.00 98.00 116 ALA A CA 1
ATOM 865 C C . ALA A 1 116 ? 14.334 1.117 -8.839 1.00 98.00 116 ALA A C 1
ATOM 867 O O . ALA A 1 116 ? 13.443 0.819 -9.631 1.00 98.00 116 ALA A O 1
ATOM 868 N N . VAL A 1 117 ? 14.127 1.220 -7.520 1.00 97.56 117 VAL A N 1
ATOM 869 C CA . VAL A 1 117 ? 12.803 1.067 -6.898 1.00 97.56 117 VAL A CA 1
ATOM 870 C C . VAL A 1 117 ? 11.838 2.130 -7.418 1.00 97.56 117 VAL A C 1
ATOM 872 O O . VAL A 1 117 ? 10.760 1.789 -7.895 1.00 97.56 117 VAL A O 1
ATOM 875 N N . MET A 1 118 ? 12.248 3.401 -7.417 1.00 96.00 118 MET A N 1
ATOM 876 C CA . MET A 1 118 ? 11.432 4.508 -7.922 1.00 96.00 118 MET A CA 1
ATOM 877 C C . MET A 1 118 ? 11.054 4.309 -9.389 1.00 96.00 118 MET A C 1
ATOM 879 O O . MET A 1 118 ? 9.883 4.428 -9.733 1.00 96.00 118 MET A O 1
ATOM 883 N N . LYS A 1 119 ? 12.003 3.910 -10.243 1.00 97.88 119 LYS A N 1
ATOM 884 C CA . LYS A 1 119 ? 11.714 3.580 -11.646 1.00 97.88 119 LYS A CA 1
ATOM 885 C C . LYS A 1 119 ? 10.733 2.411 -11.786 1.00 97.88 119 LYS A C 1
ATOM 887 O O . LYS A 1 119 ? 9.916 2.390 -12.698 1.00 97.88 119 LYS A O 1
ATOM 892 N N . TYR A 1 120 ? 10.792 1.424 -10.895 1.00 97.94 120 TYR A N 1
ATOM 893 C CA . TYR A 1 120 ? 9.863 0.296 -10.926 1.00 97.94 120 TYR A CA 1
ATOM 894 C C . TYR A 1 120 ? 8.409 0.738 -10.671 1.00 97.94 120 TYR A C 1
ATOM 896 O O . TYR A 1 120 ? 7.488 0.153 -11.241 1.00 97.94 120 TYR A O 1
ATOM 904 N N . THR A 1 121 ? 8.198 1.812 -9.897 1.00 97.38 121 THR A N 1
ATOM 905 C CA . THR A 1 121 ? 6.859 2.378 -9.638 1.00 97.38 121 THR A CA 1
ATOM 906 C C . THR A 1 121 ? 6.162 2.937 -10.881 1.00 97.38 121 THR A C 1
ATOM 908 O O . THR A 1 121 ? 4.934 3.027 -10.893 1.00 97.38 121 THR A O 1
ATOM 911 N N . ASP A 1 122 ? 6.893 3.217 -11.968 1.00 97.94 122 ASP A N 1
ATOM 912 C CA . ASP A 1 122 ? 6.319 3.708 -13.231 1.00 97.94 122 ASP A CA 1
ATOM 913 C C . ASP A 1 122 ? 5.290 2.730 -13.829 1.00 97.94 122 ASP A C 1
ATOM 915 O O . ASP A 1 122 ? 4.411 3.128 -14.596 1.00 97.94 122 ASP A O 1
ATOM 919 N N . GLN A 1 123 ? 5.346 1.453 -13.436 1.00 98.12 123 GLN A N 1
ATOM 920 C CA . GLN A 1 123 ? 4.381 0.419 -13.817 1.00 98.12 123 GLN A CA 1
ATOM 921 C C . GLN A 1 123 ? 2.978 0.645 -13.228 1.00 98.12 123 GLN A C 1
ATOM 923 O O . GLN A 1 123 ? 1.997 0.121 -13.759 1.00 98.12 123 GLN A O 1
ATOM 928 N N . CYS A 1 124 ? 2.841 1.455 -12.174 1.00 98.31 124 CYS A N 1
ATOM 929 C CA . CYS A 1 124 ? 1.549 1.735 -11.551 1.00 98.31 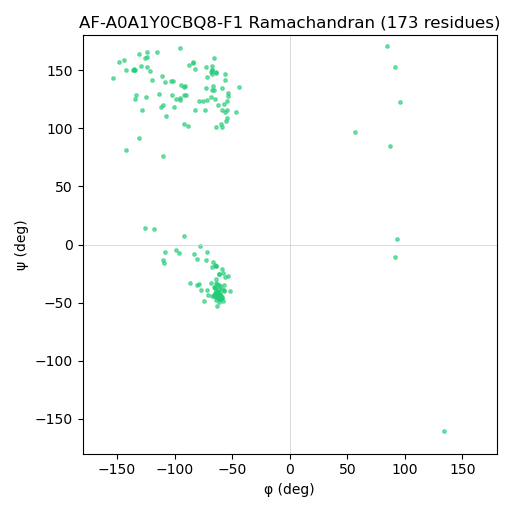124 CYS A CA 1
ATOM 930 C C . CYS A 1 124 ? 0.597 2.490 -12.489 1.00 98.31 124 CYS A C 1
ATOM 932 O O . CYS A 1 124 ? -0.598 2.208 -12.517 1.00 98.31 124 CYS A O 1
ATOM 934 N N . LYS A 1 125 ? 1.102 3.423 -13.304 1.00 97.25 125 LYS A N 1
ATOM 935 C CA . LYS A 1 125 ? 0.261 4.204 -14.225 1.00 97.25 125 LYS A CA 1
ATOM 936 C C . LYS A 1 125 ? -0.433 3.346 -15.300 1.00 97.25 125 LYS A C 1
ATOM 938 O O . LYS A 1 125 ? -1.658 3.444 -15.423 1.00 97.25 125 LYS A O 1
ATOM 943 N N . PRO A 1 126 ? 0.277 2.507 -16.080 1.00 97.75 126 PRO A N 1
ATOM 944 C CA . PRO A 1 126 ? -0.389 1.611 -17.022 1.00 97.75 126 PRO A CA 1
ATOM 945 C C . PRO A 1 126 ? -1.269 0.575 -16.308 1.00 97.75 126 PRO A C 1
ATOM 947 O O . PRO A 1 126 ? -2.337 0.249 -16.818 1.00 97.75 126 PRO A O 1
ATOM 950 N N . ALA A 1 127 ? -0.897 0.117 -15.106 1.00 98.06 127 ALA A N 1
ATOM 951 C CA . ALA A 1 127 ? -1.745 -0.783 -14.324 1.00 98.06 127 ALA A CA 1
ATOM 952 C C . ALA A 1 127 ? -3.092 -0.142 -13.932 1.00 98.06 127 ALA A C 1
ATOM 954 O O . ALA A 1 127 ? -4.121 -0.803 -14.052 1.00 98.06 127 ALA A O 1
ATOM 955 N N . LEU A 1 128 ? -3.120 1.147 -13.560 1.00 98.00 128 LEU A N 1
ATOM 956 C CA . LEU A 1 128 ? -4.376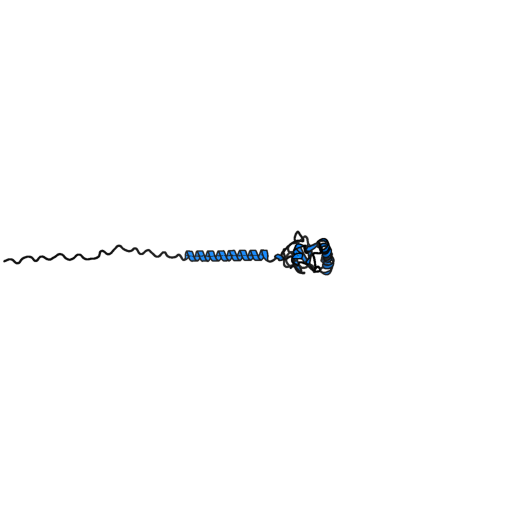 1.858 -13.278 1.00 98.00 128 LEU A CA 1
ATOM 957 C C . LEU A 1 128 ? -5.262 1.950 -14.522 1.00 98.00 128 LEU A C 1
ATOM 959 O O . LEU A 1 128 ? -6.470 1.754 -14.437 1.00 98.00 128 LEU A O 1
ATOM 963 N N . THR A 1 129 ? -4.655 2.210 -15.681 1.00 97.06 129 THR A N 1
ATOM 964 C CA . THR A 1 129 ? -5.382 2.295 -16.958 1.00 97.06 129 THR A CA 1
ATOM 965 C C . THR A 1 129 ? -6.090 0.981 -17.286 1.00 97.06 129 THR A C 1
ATOM 967 O O . THR A 1 129 ? -7.200 1.006 -17.805 1.00 97.06 129 THR A O 1
ATOM 970 N N . ASN A 1 130 ? -5.479 -0.157 -16.945 1.00 96.69 130 ASN A N 1
ATOM 971 C CA . ASN A 1 130 ? -6.077 -1.476 -17.146 1.00 96.69 130 ASN A CA 1
ATOM 972 C C . ASN A 1 130 ? -7.148 -1.810 -16.099 1.00 96.69 130 ASN A C 1
ATOM 974 O O . ASN A 1 130 ? -8.148 -2.430 -16.446 1.00 96.69 130 ASN A O 1
ATOM 978 N N . TYR A 1 131 ? -6.934 -1.431 -14.835 1.00 96.62 131 TYR A N 1
ATOM 979 C CA . TYR A 1 131 ? -7.855 -1.739 -13.737 1.00 96.62 131 TYR A CA 1
ATOM 980 C C . TYR A 1 131 ? -9.126 -0.883 -13.778 1.00 96.62 131 TYR A C 1
ATOM 982 O O . TYR A 1 131 ? -10.227 -1.410 -13.690 1.00 96.62 131 TYR A O 1
ATOM 990 N N . ALA A 1 132 ? -8.973 0.433 -13.937 1.00 96.31 132 ALA A N 1
ATOM 991 C CA . ALA A 1 132 ? -10.066 1.398 -13.897 1.00 96.31 132 ALA A CA 1
ATOM 992 C C . ALA A 1 132 ? -9.834 2.516 -14.935 1.00 96.31 132 ALA A C 1
ATOM 994 O O . ALA A 1 132 ? -9.379 3.612 -14.586 1.00 96.31 132 ALA A O 1
ATOM 995 N N . PRO A 1 133 ? -10.163 2.285 -16.223 1.00 95.50 133 PRO A N 1
ATOM 996 C CA . PRO A 1 133 ? -9.909 3.244 -17.303 1.00 95.50 133 PRO A CA 1
ATOM 997 C C . PRO A 1 133 ? -10.547 4.620 -17.074 1.00 95.50 133 PRO A C 1
ATOM 999 O O . PRO A 1 133 ? -9.972 5.646 -17.434 1.00 95.50 133 PRO A O 1
ATOM 1002 N N . ASN A 1 134 ? -11.729 4.659 -16.453 1.00 94.44 134 ASN A N 1
ATOM 1003 C CA . ASN A 1 134 ? -12.411 5.914 -16.131 1.00 94.44 134 ASN A CA 1
ATOM 1004 C C . ASN A 1 134 ? -11.646 6.701 -15.058 1.00 94.44 134 ASN A C 1
ATOM 1006 O O . ASN A 1 134 ? -11.419 7.895 -15.226 1.00 94.44 134 ASN A O 1
ATOM 1010 N N . ALA A 1 135 ? -11.188 6.022 -14.002 1.00 93.75 135 ALA A N 1
ATOM 1011 C CA . ALA A 1 135 ? -10.395 6.632 -12.938 1.00 93.75 135 ALA A CA 1
ATOM 1012 C C . ALA A 1 135 ? -9.029 7.116 -13.448 1.00 93.75 135 ALA A C 1
ATOM 1014 O O . ALA A 1 135 ? -8.567 8.179 -13.054 1.00 93.75 135 ALA A O 1
ATOM 1015 N N . ALA A 1 136 ? -8.406 6.384 -14.377 1.00 93.31 136 ALA A N 1
ATOM 1016 C CA . ALA A 1 136 ? -7.136 6.778 -14.990 1.00 93.31 136 ALA A CA 1
ATOM 1017 C C . ALA A 1 136 ? -7.212 8.110 -15.763 1.00 93.31 136 ALA A C 1
ATOM 1019 O O . ALA A 1 136 ? -6.195 8.788 -15.915 1.00 93.31 136 ALA A O 1
ATOM 1020 N N . ASN A 1 137 ? -8.403 8.478 -16.248 1.00 93.38 137 ASN A N 1
ATOM 1021 C CA . ASN A 1 137 ? -8.663 9.731 -16.961 1.00 93.38 137 ASN A CA 1
ATOM 1022 C C . ASN A 1 137 ? -9.274 10.826 -16.064 1.00 93.38 137 ASN A C 1
ATOM 1024 O O . ASN A 1 137 ? -9.453 11.957 -16.518 1.00 93.38 137 ASN A O 1
ATOM 1028 N N . ASP A 1 138 ? -9.592 10.517 -14.804 1.00 94.06 138 ASP A N 1
ATOM 1029 C CA . ASP A 1 138 ? -10.129 11.472 -13.836 1.00 94.06 138 ASP A CA 1
ATOM 1030 C C . ASP A 1 138 ? -8.982 12.277 -13.203 1.00 94.06 138 ASP A C 1
ATOM 1032 O O . ASP A 1 138 ? -8.139 11.750 -12.479 1.00 94.06 138 ASP A O 1
ATOM 1036 N N . ALA A 1 139 ? -8.962 13.591 -13.440 1.00 93.19 139 ALA A N 1
ATOM 1037 C CA . ALA A 1 139 ? -7.938 14.482 -12.896 1.00 93.19 139 ALA A CA 1
ATOM 1038 C C . ALA A 1 139 ? -7.947 14.570 -11.355 1.00 93.19 139 ALA A C 1
ATOM 1040 O O . ALA A 1 139 ? -6.942 14.993 -10.768 1.00 93.19 139 ALA A O 1
ATOM 1041 N N . THR A 1 140 ? -9.050 14.183 -10.703 1.00 93.06 140 THR A N 1
ATOM 1042 C CA . THR A 1 140 ? -9.179 14.112 -9.239 1.00 93.06 140 THR A CA 1
ATOM 1043 C C . THR A 1 140 ? -8.564 12.848 -8.641 1.00 93.06 140 THR A C 1
ATOM 1045 O O . THR A 1 140 ? -8.373 12.790 -7.426 1.00 93.06 140 THR A O 1
ATOM 1048 N N . VAL A 1 141 ? -8.219 11.860 -9.475 1.00 95.75 141 VAL A N 1
ATOM 1049 C CA . VAL A 1 141 ? -7.532 10.639 -9.053 1.00 95.75 141 VAL A CA 1
ATOM 1050 C C . VAL A 1 141 ? -6.022 10.833 -9.167 1.00 95.75 141 VAL A C 1
ATOM 1052 O O . VAL A 1 141 ? -5.499 11.262 -10.198 1.00 95.75 141 VAL A O 1
ATOM 1055 N N . LYS A 1 142 ? -5.299 10.529 -8.090 1.00 96.00 142 LYS A N 1
ATOM 1056 C CA . LYS A 1 142 ? -3.833 10.567 -8.022 1.00 96.00 142 LYS A CA 1
ATOM 1057 C C . LYS A 1 142 ? -3.272 9.169 -7.790 1.00 96.00 142 LYS A C 1
ATOM 1059 O O . LYS A 1 142 ? -3.994 8.238 -7.449 1.00 96.00 142 LYS A O 1
ATOM 1064 N N . LEU A 1 143 ? -1.966 9.028 -8.003 1.00 96.31 143 LEU A N 1
ATOM 1065 C CA . LEU A 1 143 ? -1.233 7.810 -7.682 1.00 96.31 143 LEU A CA 1
ATOM 1066 C C . LEU A 1 143 ? -0.455 8.013 -6.392 1.00 96.31 143 LEU A C 1
ATOM 1068 O O . LEU A 1 143 ? 0.318 8.961 -6.262 1.00 96.31 143 LEU A O 1
ATOM 1072 N N . PHE A 1 144 ? -0.630 7.075 -5.478 1.00 96.31 144 PHE A N 1
ATOM 1073 C CA . PHE A 1 144 ? 0.216 6.890 -4.320 1.00 96.31 144 PHE A CA 1
ATOM 1074 C C . PHE A 1 144 ? 0.818 5.490 -4.385 1.00 96.31 144 PHE A C 1
ATOM 1076 O O . PHE A 1 144 ? 0.166 4.541 -4.822 1.00 96.31 144 PHE A O 1
ATOM 1083 N N . VAL A 1 145 ? 2.081 5.359 -3.995 1.00 96.38 145 VAL A N 1
ATOM 1084 C CA . VAL A 1 145 ? 2.810 4.100 -4.135 1.00 96.38 145 VAL A CA 1
ATOM 1085 C C . VAL A 1 145 ? 3.549 3.797 -2.846 1.00 96.38 145 VAL A C 1
ATOM 1087 O O . VAL A 1 145 ? 4.346 4.610 -2.375 1.00 96.38 145 VAL A O 1
ATOM 1090 N N . LEU A 1 146 ? 3.299 2.611 -2.299 1.00 95.69 146 LEU A N 1
ATOM 1091 C CA . LEU A 1 146 ? 4.139 2.015 -1.266 1.00 95.69 146 LEU A CA 1
ATOM 1092 C C . LEU A 1 146 ? 5.178 1.143 -1.963 1.00 95.69 146 LEU A C 1
ATOM 1094 O O . LEU A 1 146 ? 4.852 0.418 -2.901 1.00 95.69 146 LEU A O 1
ATOM 1098 N N . TYR A 1 147 ? 6.427 1.229 -1.532 1.00 95.25 147 TYR A N 1
ATOM 1099 C CA . TYR A 1 147 ? 7.538 0.532 -2.171 1.00 95.25 147 TYR A CA 1
ATOM 1100 C C . TYR A 1 147 ? 8.595 0.153 -1.131 1.00 95.25 147 TYR A C 1
ATOM 1102 O O . TYR A 1 147 ? 8.665 0.790 -0.072 1.00 95.25 147 TYR A O 1
ATOM 1110 N N . PRO A 1 148 ? 9.436 -0.859 -1.406 1.00 94.56 148 PRO A N 1
ATOM 1111 C CA . PRO A 1 148 ? 10.374 -1.339 -0.411 1.00 94.56 148 PRO A CA 1
ATOM 1112 C C . PRO A 1 148 ? 11.500 -0.326 -0.186 1.00 94.56 148 PRO A C 1
ATOM 1114 O O . PRO A 1 148 ? 11.994 0.318 -1.114 1.00 94.56 148 PRO A O 1
ATOM 1117 N N . THR A 1 149 ? 11.947 -0.216 1.062 1.00 93.50 149 THR A N 1
ATOM 1118 C CA . THR A 1 149 ? 13.191 0.472 1.426 1.00 93.50 149 THR A CA 1
ATOM 1119 C C . THR A 1 149 ? 14.328 -0.541 1.531 1.00 93.50 149 THR A C 1
ATOM 1121 O O . THR A 1 149 ? 14.084 -1.744 1.585 1.00 93.50 149 THR A O 1
ATOM 1124 N N . SER A 1 150 ? 15.577 -0.079 1.636 1.00 95.44 150 SER A N 1
ATOM 1125 C CA . SER A 1 150 ? 16.709 -0.973 1.940 1.00 95.44 150 SER A CA 1
ATOM 1126 C C . SER A 1 150 ? 16.449 -1.827 3.194 1.00 95.44 150 SER A C 1
ATOM 1128 O O . SER A 1 150 ? 16.709 -3.030 3.204 1.00 95.44 150 SER A O 1
ATOM 1130 N N . ASP A 1 151 ? 15.849 -1.235 4.231 1.00 92.81 151 ASP A N 1
ATOM 1131 C CA . ASP A 1 151 ? 15.571 -1.927 5.490 1.00 92.81 151 ASP A CA 1
ATOM 1132 C C . ASP A 1 151 ? 14.453 -2.967 5.352 1.00 92.81 151 ASP A C 1
ATOM 1134 O O . ASP A 1 151 ? 14.569 -4.069 5.892 1.00 92.81 151 ASP A O 1
ATOM 1138 N N . SER A 1 152 ? 13.352 -2.646 4.655 1.00 92.19 152 SER A N 1
ATOM 1139 C CA . SER A 1 152 ? 12.289 -3.634 4.414 1.00 92.19 152 SER A CA 1
ATOM 1140 C C . SER A 1 152 ? 12.767 -4.734 3.466 1.00 92.19 152 SER A C 1
ATOM 1142 O O . SER A 1 152 ? 12.437 -5.903 3.673 1.00 92.19 152 SER A O 1
ATOM 1144 N N . TRP A 1 153 ? 13.644 -4.399 2.517 1.00 95.88 153 TRP A N 1
ATOM 1145 C CA . TRP A 1 153 ? 14.262 -5.357 1.610 1.00 95.88 153 TRP A CA 1
ATOM 1146 C C . TRP A 1 153 ? 15.091 -6.409 2.352 1.00 95.88 153 TRP A C 1
ATOM 1148 O O . TRP A 1 153 ? 14.991 -7.600 2.043 1.00 95.88 153 TRP A O 1
ATOM 1158 N N . GLN A 1 154 ? 15.856 -6.013 3.374 1.00 95.06 154 GLN A N 1
ATOM 1159 C CA . GLN A 1 154 ? 16.590 -6.953 4.235 1.00 95.06 154 GLN A CA 1
ATOM 1160 C C . GLN A 1 154 ? 15.661 -7.920 4.984 1.00 95.06 154 GLN A C 1
ATOM 1162 O O . GLN A 1 154 ? 16.064 -9.034 5.307 1.00 95.06 154 GLN A O 1
ATOM 1167 N N . ARG A 1 155 ? 14.405 -7.525 5.218 1.00 93.00 155 ARG A N 1
ATOM 1168 C CA . ARG A 1 155 ? 13.361 -8.365 5.826 1.00 93.00 155 ARG A CA 1
ATOM 1169 C C . ARG A 1 155 ? 12.518 -9.139 4.805 1.00 93.00 155 ARG A C 1
ATOM 1171 O O . ARG A 1 155 ? 11.541 -9.771 5.190 1.00 93.00 155 ARG A O 1
ATOM 1178 N N . GLY A 1 156 ? 12.893 -9.101 3.527 1.00 93.94 156 GLY A N 1
ATOM 1179 C CA . GLY A 1 156 ? 12.237 -9.853 2.455 1.00 93.94 156 GLY A CA 1
ATOM 1180 C C . GLY A 1 156 ? 11.142 -9.099 1.701 1.00 93.94 156 GLY A C 1
ATOM 1181 O O . GLY A 1 156 ? 10.508 -9.686 0.833 1.00 93.94 156 GLY A O 1
ATOM 1182 N N . ASP A 1 157 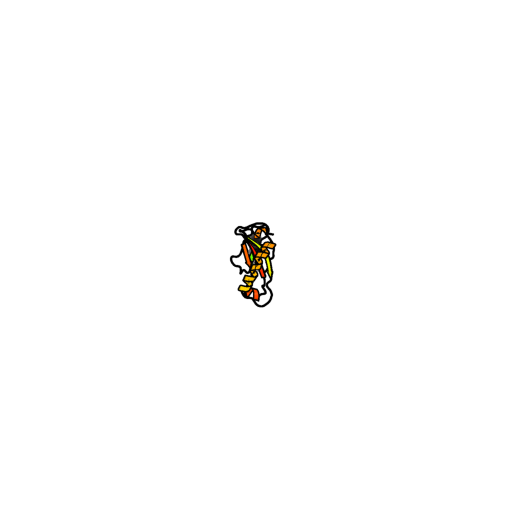? 10.920 -7.812 1.974 1.00 94.38 157 ASP A N 1
ATOM 1183 C CA . ASP A 1 157 ? 9.939 -7.029 1.221 1.00 94.38 157 ASP A CA 1
ATOM 1184 C C . ASP A 1 157 ? 10.434 -6.736 -0.202 1.00 94.38 157 ASP A C 1
ATOM 1186 O O . ASP A 1 157 ? 11.525 -6.195 -0.409 1.00 94.38 157 ASP A O 1
ATOM 1190 N N . ARG A 1 158 ? 9.628 -7.117 -1.190 1.00 96.19 158 ARG A N 1
ATOM 1191 C CA . ARG A 1 158 ? 9.857 -6.885 -2.625 1.00 96.19 158 ARG A CA 1
ATOM 1192 C C . ARG A 1 158 ? 8.665 -6.176 -3.267 1.00 96.19 158 ARG A C 1
ATOM 1194 O O . ARG A 1 158 ? 8.528 -6.190 -4.487 1.00 96.19 158 ARG A O 1
ATOM 1201 N N . THR A 1 159 ? 7.770 -5.618 -2.461 1.00 96.00 159 THR A N 1
ATOM 1202 C CA . THR A 1 159 ? 6.408 -5.302 -2.888 1.00 96.00 159 THR A CA 1
ATOM 1203 C C . THR A 1 159 ? 6.269 -3.837 -3.260 1.00 96.00 159 THR A C 1
ATOM 1205 O O . THR A 1 159 ? 6.539 -2.957 -2.449 1.00 96.00 159 THR A O 1
ATOM 1208 N N . VAL A 1 160 ? 5.790 -3.570 -4.472 1.00 97.19 160 VAL A N 1
ATOM 1209 C CA . VAL A 1 160 ? 5.348 -2.242 -4.899 1.00 97.19 160 VAL A CA 1
ATOM 1210 C C . VAL A 1 160 ? 3.827 -2.251 -4.991 1.00 97.19 160 VAL A C 1
ATOM 1212 O O . VAL A 1 160 ? 3.251 -2.900 -5.862 1.00 97.19 160 VAL A O 1
ATOM 1215 N N . THR A 1 161 ? 3.174 -1.532 -4.085 1.00 97.75 161 THR A N 1
ATOM 1216 C CA . THR A 1 161 ? 1.714 -1.429 -4.006 1.00 97.75 161 THR A CA 1
ATOM 1217 C C . THR A 1 161 ? 1.269 -0.115 -4.627 1.00 97.75 161 THR A C 1
ATOM 1219 O O . THR A 1 161 ? 1.609 0.961 -4.134 1.00 97.75 161 THR A O 1
ATOM 1222 N N . CYS A 1 162 ? 0.477 -0.204 -5.689 1.00 98.12 162 CYS A N 1
ATOM 1223 C CA . CYS A 1 162 ? -0.069 0.935 -6.406 1.00 98.12 162 CYS A CA 1
ATOM 1224 C C . CYS A 1 162 ? -1.479 1.263 -5.901 1.00 98.12 162 CYS A C 1
ATOM 1226 O O . CYS A 1 162 ? -2.374 0.413 -5.925 1.00 98.12 162 CYS A O 1
ATOM 1228 N N . ILE A 1 163 ? -1.671 2.506 -5.468 1.00 98.06 163 ILE A N 1
ATOM 1229 C CA . ILE A 1 163 ? -2.893 2.983 -4.823 1.00 98.06 163 ILE A CA 1
ATOM 1230 C C . ILE A 1 163 ? -3.413 4.190 -5.596 1.00 98.06 163 ILE A C 1
ATOM 1232 O O . ILE A 1 163 ? -2.679 5.143 -5.856 1.00 98.06 163 ILE A O 1
ATOM 1236 N N . ALA A 1 164 ? -4.678 4.139 -5.993 1.00 97.88 164 ALA A N 1
ATOM 1237 C CA . ALA A 1 164 ? -5.366 5.266 -6.598 1.00 97.88 164 ALA A CA 1
ATOM 1238 C C . ALA A 1 164 ? -6.015 6.065 -5.475 1.00 97.88 164 ALA A C 1
ATOM 1240 O O . ALA A 1 164 ? -6.690 5.488 -4.626 1.00 97.88 164 ALA A O 1
ATOM 1241 N N . THR A 1 165 ? -5.777 7.370 -5.439 1.00 97.31 165 THR A N 1
ATOM 1242 C CA . THR A 1 165 ? -6.186 8.227 -4.327 1.00 97.31 165 THR A CA 1
ATOM 1243 C C . THR A 1 165 ? -7.019 9.405 -4.787 1.00 97.31 165 THR A C 1
ATOM 1245 O O . THR A 1 165 ? -6.996 9.773 -5.957 1.00 97.31 165 THR A O 1
ATOM 1248 N N . SER A 1 166 ? -7.768 10.003 -3.867 1.00 94.94 166 SER A N 1
ATOM 1249 C CA . SER A 1 166 ? -8.588 11.184 -4.138 1.00 94.94 166 SER A CA 1
ATOM 1250 C C . SER A 1 166 ? -8.580 12.152 -2.960 1.00 94.94 166 SER A C 1
ATOM 1252 O O . SER A 1 166 ? -8.449 11.736 -1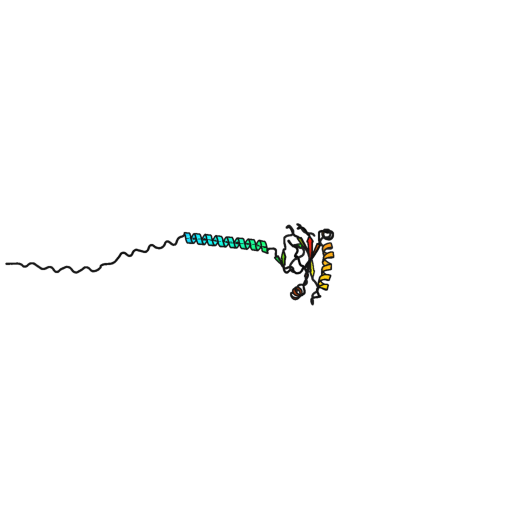.808 1.00 94.94 166 SER A O 1
ATOM 1254 N N . ASP A 1 167 ? -8.730 13.445 -3.255 1.00 90.19 167 ASP A N 1
ATOM 1255 C CA . ASP A 1 167 ? -8.678 14.504 -2.238 1.00 90.19 167 ASP A CA 1
ATOM 1256 C C . ASP A 1 167 ? -9.840 14.389 -1.234 1.00 90.19 167 ASP A C 1
ATOM 1258 O O . ASP A 1 167 ? -9.657 14.518 -0.018 1.00 90.19 167 ASP A O 1
ATOM 1262 N N . ASN A 1 168 ? -11.037 14.091 -1.750 1.00 92.00 168 ASN A N 1
ATOM 1263 C CA . ASN A 1 168 ? -12.253 13.895 -0.966 1.00 92.00 168 ASN A CA 1
ATOM 1264 C C . ASN A 1 168 ? -12.589 12.402 -0.837 1.00 92.00 168 ASN A C 1
ATOM 1266 O O . ASN A 1 168 ? -12.473 11.687 -1.833 1.00 92.00 168 ASN A O 1
ATOM 1270 N N . PRO A 1 169 ? -13.067 11.938 0.336 1.00 93.44 169 PRO A N 1
ATOM 1271 C CA . PRO A 1 169 ? -13.502 10.557 0.508 1.00 93.44 169 PRO A CA 1
ATOM 1272 C C . PRO A 1 169 ? -14.594 10.147 -0.487 1.00 93.44 169 PRO A C 1
ATOM 1274 O O . PRO A 1 169 ? -15.510 10.920 -0.776 1.00 93.44 169 PRO A O 1
ATOM 1277 N N . ARG A 1 170 ? -14.517 8.906 -0.967 1.00 93.38 170 ARG A N 1
ATOM 1278 C CA . ARG A 1 170 ? -15.455 8.288 -1.916 1.00 93.38 170 ARG A CA 1
ATOM 1279 C C . ARG A 1 170 ? -16.020 6.995 -1.333 1.00 93.38 170 ARG A C 1
ATOM 1281 O O . ARG A 1 170 ? -15.494 6.476 -0.356 1.00 93.38 170 ARG A O 1
ATOM 1288 N N . THR A 1 171 ? -17.092 6.486 -1.929 1.00 95.00 171 THR A N 1
ATOM 1289 C CA . THR A 1 171 ? -17.658 5.161 -1.622 1.00 95.00 171 THR A CA 1
ATOM 1290 C C . THR A 1 171 ? -17.735 4.339 -2.906 1.00 95.00 171 THR A C 1
ATOM 1292 O O . THR A 1 171 ? -17.845 4.912 -3.992 1.00 95.00 171 THR A O 1
ATOM 1295 N N . GLY A 1 172 ? -17.678 3.014 -2.780 1.00 93.69 172 GLY A N 1
ATOM 1296 C CA . GLY A 1 172 ? -17.617 2.079 -3.905 1.00 93.69 172 GLY A CA 1
ATOM 1297 C C . GLY A 1 172 ? -16.197 1.857 -4.441 1.00 93.69 172 GLY A C 1
ATOM 1298 O O . GLY A 1 172 ? -15.257 2.531 -4.037 1.00 93.69 172 GLY A O 1
ATOM 1299 N N . LYS A 1 173 ? -16.045 0.877 -5.335 1.00 94.06 173 LYS A N 1
ATOM 1300 C CA . LYS A 1 173 ? -14.770 0.543 -5.993 1.00 94.06 173 LYS A CA 1
ATOM 1301 C C . LYS A 1 173 ? -14.525 1.425 -7.220 1.00 94.06 173 LYS A C 1
ATOM 1303 O O . LYS A 1 173 ? -15.475 1.916 -7.829 1.00 94.06 173 LYS A O 1
ATOM 1308 N N . LEU A 1 174 ? -13.262 1.577 -7.610 1.00 90.31 174 LEU A N 1
ATOM 1309 C CA . LEU A 1 174 ? -12.842 2.224 -8.857 1.00 90.31 174 LEU A CA 1
ATOM 1310 C C . LEU A 1 174 ? -12.977 1.314 -10.086 1.00 90.31 174 LEU A C 1
ATOM 1312 O O . LEU A 1 174 ? -13.201 1.829 -11.185 1.00 90.31 174 LEU A O 1
ATOM 1316 N N . GLY A 1 175 ? -12.758 0.007 -9.902 1.00 78.12 175 GLY A N 1
ATOM 1317 C CA . GLY A 1 175 ? -12.813 -1.028 -10.945 1.00 78.12 175 GLY A CA 1
ATOM 1318 C C . GLY A 1 175 ? -14.184 -1.666 -11.122 1.00 78.12 175 GLY A C 1
ATOM 1319 O O . GLY A 1 175 ? -15.028 -1.541 -10.205 1.00 78.12 175 GLY A O 1
#

Secondary structure (DSSP, 8-state):
---PPPPPPPPPPPP---------PPP----HHHHHHHHHHHHHHHHHHHHHHHHHHHHHTTEEETTT--TT-EESS--SSS--SEEEEE-TTS-EEEEEEEEEEPPSSS---HHHHHHHGGGHHHHHHHH-HHHHT-TTEEEEEE---HHHHHTT--EEEEEEEEEEEE-S---

Solvent-accessible surface area (backbone atoms only — not comparable to full-atom values): 10532 Å² total; per-residue (Å²): 138,87,80,83,87,81,83,78,81,81,82,80,84,81,85,75,91,77,77,80,83,78,76,76,78,76,78,82,76,80,58,66,63,60,56,52,50,51,51,51,50,52,51,52,50,51,50,51,51,51,50,52,50,50,52,49,48,71,71,56,74,28,69,39,48,56,91,69,69,47,68,71,42,16,18,49,55,72,71,98,56,52,83,55,69,59,39,44,45,44,63,40,81,41,69,22,20,25,34,25,66,40,73,45,75,56,85,87,78,77,80,79,49,69,72,51,52,58,59,58,54,65,58,41,60,64,48,37,43,73,54,18,54,69,52,61,70,35,87,66,47,43,83,45,58,39,53,56,47,72,72,43,35,77,73,69,44,43,46,36,38,26,24,46,28,38,92,62,67,42,61,56,74,78,99

Mean predicted aligned error: 13.59 Å

Radius of gyration: 43.07 Å; Cα contacts (8 Å, |Δi|>4): 225; chains: 1; bounding box: 52×48×156 Å

Organism: NCBI:txid482462

pLDDT: mean 86.33, std 15.14, range [42.62, 98.31]

Sequence (175 aa):
MTNPPGHYPPPPPQPYSAESGRFASQPKKKSSALKWILIVLAVVVVVAVAAAAAVYYLVNRDSTQATQVKVGDCLGEVPDSSRVLYVHTVTCDQPHKGEVFSVLTMPDGNFPGDAAVMKYTDQCKPALTNYAPNAANDATVKLFVLYPTSDSWQRGDRTVTCIATSDNPRTGKLG

Foldseek 3Di:
DDDDDDDDDDDDDDDDDDDDDDPDDDPDDPDVVVVVVVVVVVVVVVVVVVVVVVVVCVVPVFWDAPLPDDQFWFFQDDDPDLDDGTTGTDHLQDWGFKGFHDKDFADDDADPDPVVQVVVLVVLLVSCCVRAVPLSPDPQKDWDWRTDDNVVVVVPRRIITIMIGGPGTDHDDRD

InterPro domains:
  IPR026004 Septum formation-related domain [PF13845] (62-162)